Protein AF-A0A924QTJ3-F1 (afdb_monomer_lite)

Radius of gyration: 18.93 Å; chains: 1; bounding box: 35×32×50 Å

Structure (mmCIF, N/CA/C/O backbone):
data_AF-A0A924QTJ3-F1
#
_entry.id   AF-A0A924QTJ3-F1
#
loop_
_atom_site.group_PDB
_atom_site.id
_atom_site.type_symbol
_atom_site.label_atom_id
_atom_site.label_alt_id
_atom_site.label_comp_id
_atom_site.label_asym_id
_atom_site.label_entity_id
_atom_site.label_seq_id
_atom_site.pdbx_PDB_ins_code
_atom_site.Cartn_x
_atom_site.Cartn_y
_atom_site.Cartn_z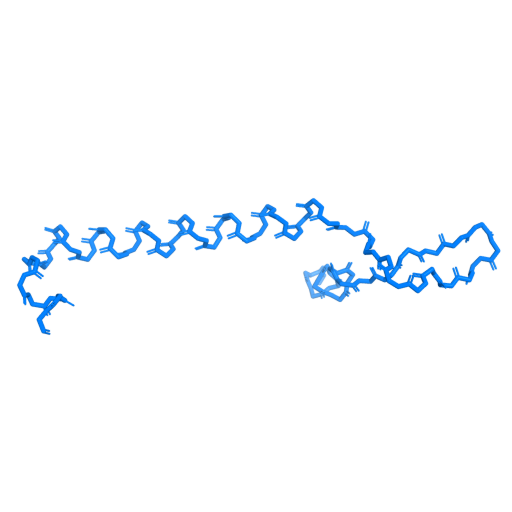
_atom_site.occupancy
_atom_site.B_iso_or_equiv
_atom_site.auth_seq_id
_atom_site.auth_comp_id
_atom_site.auth_asym_id
_atom_site.auth_atom_id
_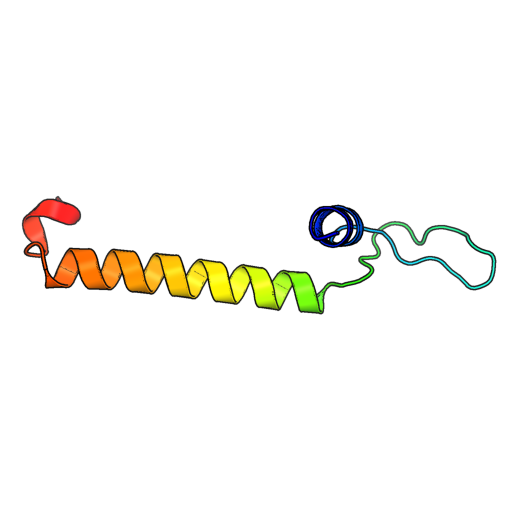atom_site.pdbx_PDB_model_num
ATOM 1 N N . THR A 1 1 ? 11.273 -20.678 -0.475 1.00 51.84 1 THR A N 1
ATOM 2 C CA . THR A 1 1 ? 10.714 -20.245 -1.775 1.00 51.84 1 THR A CA 1
ATOM 3 C C . THR A 1 1 ? 9.873 -18.967 -1.726 1.00 51.84 1 THR A C 1
ATOM 5 O O . THR A 1 1 ? 9.583 -18.466 -2.793 1.00 51.84 1 THR A O 1
ATOM 8 N N . HIS A 1 2 ? 9.582 -18.345 -0.569 1.00 55.91 2 HIS A N 1
ATOM 9 C CA . HIS A 1 2 ? 8.886 -17.034 -0.512 1.00 55.91 2 HIS A CA 1
ATOM 10 C C . HIS A 1 2 ? 9.793 -15.787 -0.430 1.00 55.91 2 HIS A C 1
ATOM 12 O O . HIS A 1 2 ? 9.330 -14.675 -0.652 1.00 55.91 2 HIS A O 1
ATOM 18 N N . MET A 1 3 ? 11.086 -15.941 -0.118 1.00 60.12 3 MET A N 1
ATOM 19 C CA . MET A 1 3 ? 12.023 -14.809 0.009 1.00 60.12 3 MET A CA 1
ATOM 20 C C . MET A 1 3 ? 12.426 -14.209 -1.355 1.00 60.12 3 MET A C 1
ATOM 22 O O . MET A 1 3 ? 12.810 -13.046 -1.427 1.00 60.12 3 MET A O 1
ATOM 26 N N . ASN A 1 4 ? 12.329 -14.986 -2.443 1.00 59.47 4 ASN A N 1
ATOM 27 C CA . ASN A 1 4 ? 12.771 -14.551 -3.774 1.00 59.47 4 ASN A CA 1
ATOM 28 C C . ASN A 1 4 ? 11.890 -13.424 -4.336 1.00 59.47 4 ASN A C 1
ATOM 30 O O . ASN A 1 4 ? 12.396 -12.491 -4.951 1.00 59.47 4 ASN A O 1
ATOM 34 N N . ASP A 1 5 ? 10.590 -13.461 -4.037 1.00 64.19 5 ASP A N 1
ATOM 35 C CA . ASP A 1 5 ? 9.629 -12.461 -4.508 1.00 64.19 5 ASP A CA 1
ATOM 36 C C . ASP A 1 5 ? 9.876 -11.062 -3.927 1.00 64.19 5 ASP A C 1
ATOM 38 O O . ASP A 1 5 ? 9.592 -10.069 -4.594 1.00 64.19 5 ASP A O 1
ATOM 42 N N . TRP A 1 6 ? 10.427 -10.972 -2.710 1.00 66.19 6 TRP A N 1
ATOM 43 C CA . TRP A 1 6 ? 10.796 -9.696 -2.084 1.00 66.19 6 TRP A CA 1
ATOM 44 C C . TRP A 1 6 ? 12.009 -9.053 -2.754 1.00 66.19 6 TRP A C 1
ATOM 46 O O . TRP A 1 6 ? 12.078 -7.831 -2.856 1.00 66.19 6 TRP A O 1
ATOM 56 N N . LYS A 1 7 ? 12.957 -9.865 -3.236 1.00 71.69 7 LYS A N 1
ATOM 57 C CA . LYS A 1 7 ? 14.126 -9.367 -3.968 1.00 71.69 7 LYS A CA 1
ATOM 58 C C . LYS A 1 7 ? 13.716 -8.787 -5.321 1.00 71.69 7 LYS A C 1
ATOM 60 O O . LYS A 1 7 ? 14.115 -7.681 -5.656 1.00 71.69 7 LYS A O 1
ATOM 65 N N . GLU A 1 8 ? 12.837 -9.484 -6.033 1.00 75.38 8 GLU A N 1
ATOM 66 C CA . GLU A 1 8 ? 12.321 -9.055 -7.340 1.00 75.38 8 GLU A CA 1
ATOM 67 C C . GLU A 1 8 ? 11.307 -7.897 -7.262 1.00 75.38 8 GLU A C 1
ATOM 69 O O . GLU A 1 8 ? 10.803 -7.425 -8.285 1.00 75.38 8 GLU A O 1
ATOM 74 N N . PHE A 1 9 ? 10.945 -7.460 -6.054 1.00 75.12 9 PHE A N 1
ATOM 75 C CA . PHE A 1 9 ? 9.895 -6.470 -5.825 1.00 75.12 9 PHE A CA 1
ATOM 76 C C . PHE A 1 9 ? 10.302 -5.062 -6.281 1.00 75.12 9 PHE A C 1
ATOM 78 O O . PHE A 1 9 ? 9.466 -4.303 -6.772 1.00 75.12 9 PHE A O 1
ATOM 85 N N . PHE A 1 10 ? 11.596 -4.750 -6.168 1.00 79.69 10 PHE A N 1
ATOM 86 C CA . PHE A 1 10 ? 12.195 -3.464 -6.540 1.00 79.69 10 PHE A CA 1
ATOM 87 C C . PHE A 1 10 ? 13.217 -3.590 -7.676 1.00 79.69 10 PHE A C 1
ATOM 89 O O . PHE A 1 10 ? 14.025 -2.685 -7.880 1.00 79.69 10 PHE A O 1
ATOM 96 N N . ASP A 1 11 ? 13.194 -4.703 -8.413 1.00 84.00 11 ASP A N 1
ATOM 97 C CA . ASP A 1 11 ? 14.099 -4.892 -9.543 1.00 84.00 11 ASP A CA 1
ATOM 98 C C . ASP A 1 11 ? 13.808 -3.892 -10.667 1.00 84.00 11 ASP A C 1
ATOM 100 O O . ASP A 1 11 ? 12.668 -3.470 -10.894 1.00 84.00 11 ASP A O 1
ATOM 104 N N . MET A 1 12 ? 14.863 -3.532 -11.393 1.00 83.00 12 MET A N 1
ATOM 105 C CA . MET A 1 12 ? 14.774 -2.710 -12.595 1.00 83.00 12 MET A CA 1
ATOM 106 C C . MET A 1 12 ? 14.355 -3.565 -13.794 1.00 83.00 12 MET A C 1
ATOM 108 O O . MET A 1 12 ? 14.669 -4.753 -13.879 1.00 83.00 12 MET A O 1
ATOM 112 N N . LYS A 1 13 ? 13.648 -2.962 -14.754 1.00 81.31 13 LYS A N 1
ATOM 113 C CA . LYS A 1 13 ? 13.381 -3.613 -16.041 1.00 81.31 13 LYS A CA 1
ATOM 114 C C . LYS A 1 13 ? 14.686 -3.775 -16.814 1.00 81.31 13 LYS A C 1
ATOM 116 O O . LYS A 1 13 ? 15.545 -2.895 -16.787 1.00 81.31 13 LYS A O 1
ATOM 121 N N . VAL A 1 14 ? 14.781 -4.867 -17.561 1.00 85.25 14 VAL A N 1
ATOM 122 C CA . VAL A 1 14 ? 15.872 -5.119 -18.506 1.00 85.25 14 VAL A CA 1
ATOM 123 C C . VAL A 1 14 ? 15.363 -5.003 -19.941 1.00 85.25 14 VAL A C 1
ATOM 125 O O . VAL A 1 14 ? 14.210 -5.335 -20.224 1.00 85.25 14 VAL A O 1
ATOM 128 N N . THR A 1 15 ? 16.205 -4.499 -20.843 1.00 82.88 15 THR A N 1
ATOM 129 C CA . THR A 1 15 ? 15.912 -4.444 -22.284 1.00 82.88 15 THR A CA 1
ATOM 130 C C . THR A 1 15 ? 16.235 -5.781 -22.967 1.00 82.88 15 THR A C 1
ATOM 132 O O . THR A 1 15 ? 16.823 -6.669 -22.352 1.00 82.88 15 THR A O 1
ATOM 135 N N . ALA A 1 16 ? 15.906 -5.932 -24.254 1.00 85.31 16 ALA A N 1
ATOM 136 C CA . ALA A 1 16 ? 16.166 -7.163 -25.022 1.00 85.31 16 ALA A CA 1
ATOM 137 C C . ALA A 1 16 ? 17.657 -7.568 -25.086 1.00 85.31 16 ALA A C 1
ATOM 139 O O . ALA A 1 16 ? 17.972 -8.740 -25.261 1.00 85.31 16 ALA A O 1
ATOM 140 N N . ASN A 1 17 ? 18.564 -6.607 -24.884 1.00 86.00 17 ASN A N 1
ATOM 141 C CA . ASN A 1 17 ? 20.016 -6.802 -24.828 1.00 86.00 17 ASN A CA 1
ATOM 142 C C . ASN A 1 17 ? 20.539 -7.035 -23.396 1.00 86.00 17 ASN A C 1
ATOM 144 O O . ASN A 1 17 ? 21.738 -6.960 -23.156 1.00 86.00 17 ASN A O 1
ATOM 148 N N . ASN A 1 18 ? 19.643 -7.292 -22.435 1.00 80.81 18 ASN A N 1
ATOM 149 C CA . ASN A 1 18 ? 19.954 -7.543 -21.026 1.00 80.81 18 ASN A CA 1
ATOM 150 C C . ASN A 1 18 ? 20.595 -6.352 -20.276 1.00 80.81 18 ASN A C 1
ATOM 152 O O . ASN A 1 18 ? 21.229 -6.525 -19.234 1.00 80.81 18 ASN A O 1
ATOM 156 N N . GLU A 1 19 ? 20.400 -5.136 -20.786 1.00 85.38 19 GLU A N 1
ATOM 157 C CA . GLU A 1 19 ? 20.803 -3.890 -20.130 1.00 85.38 19 GLU A CA 1
ATOM 158 C C . GLU A 1 19 ? 19.703 -3.393 -19.183 1.00 85.38 19 GLU A C 1
ATOM 160 O O . GLU A 1 19 ? 18.517 -3.422 -19.524 1.00 85.38 19 GLU A O 1
ATOM 165 N N . SER A 1 20 ? 20.094 -2.920 -17.997 1.00 83.62 20 SER A N 1
ATOM 166 C CA . SER A 1 20 ? 19.168 -2.370 -17.002 1.00 83.62 20 SER A CA 1
ATOM 167 C C . SER A 1 20 ? 18.677 -0.982 -17.412 1.00 83.62 20 SER A C 1
ATOM 169 O O . SER A 1 20 ? 19.474 -0.088 -17.693 1.00 83.62 20 SER A O 1
ATOM 171 N N . ILE A 1 21 ? 17.362 -0.771 -17.381 1.00 84.69 21 ILE A N 1
ATOM 172 C CA . ILE A 1 21 ? 16.746 0.521 -17.683 1.00 84.69 21 ILE A CA 1
ATOM 173 C C . ILE A 1 21 ? 16.732 1.358 -16.399 1.00 84.69 21 ILE A C 1
ATOM 175 O O . ILE A 1 21 ? 15.953 1.099 -15.477 1.00 84.69 21 ILE A O 1
ATOM 179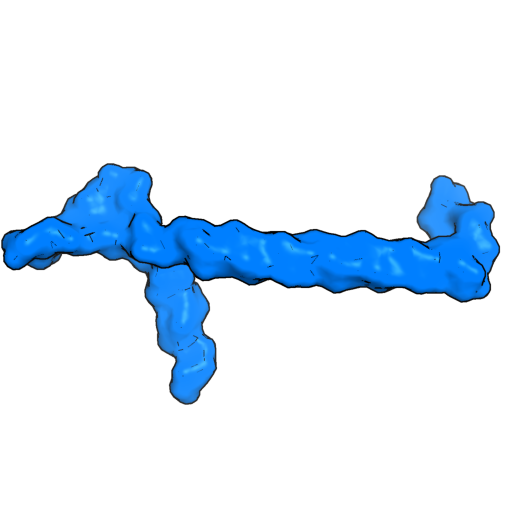 N N . ILE A 1 22 ? 17.601 2.368 -16.336 1.00 84.00 22 ILE A N 1
ATOM 180 C CA . ILE A 1 22 ? 17.732 3.259 -15.176 1.00 84.00 22 ILE A CA 1
ATOM 181 C C . ILE A 1 22 ? 16.394 3.959 -14.901 1.00 84.00 22 ILE A C 1
ATOM 183 O O . ILE A 1 22 ? 15.763 4.501 -15.806 1.00 84.00 22 ILE A O 1
ATOM 187 N N . GLY A 1 23 ? 15.956 3.934 -13.640 1.00 80.44 23 GLY A N 1
ATOM 188 C CA . GLY A 1 23 ? 14.698 4.552 -13.203 1.00 80.44 23 GLY A CA 1
ATOM 189 C C . GLY A 1 23 ? 13.440 3.735 -13.511 1.00 80.44 23 GLY A C 1
ATOM 190 O O . GLY A 1 23 ? 12.332 4.196 -13.243 1.00 80.44 23 GLY A O 1
ATOM 191 N N . SER A 1 24 ? 13.581 2.525 -14.058 1.00 84.00 24 SER A N 1
ATOM 192 C CA . SER A 1 24 ? 12.451 1.623 -14.277 1.00 84.00 24 SER A CA 1
ATOM 193 C C . SER A 1 24 ? 12.193 0.722 -13.068 1.00 84.00 24 SER A C 1
ATOM 195 O O . SER A 1 24 ? 13.106 0.372 -12.326 1.00 84.00 24 SER A O 1
ATOM 197 N N . ILE A 1 25 ? 10.937 0.310 -12.901 1.00 85.06 25 ILE A N 1
ATOM 198 C CA . ILE A 1 25 ? 10.511 -0.672 -11.898 1.00 85.06 25 ILE A CA 1
ATOM 199 C C . ILE A 1 25 ? 9.881 -1.846 -12.640 1.00 85.06 25 ILE A C 1
ATOM 201 O O . ILE A 1 25 ? 9.009 -1.647 -13.491 1.00 85.06 25 ILE A O 1
ATOM 205 N N . LEU A 1 26 ? 10.305 -3.068 -12.322 1.00 84.75 26 LEU A N 1
ATOM 206 C CA . LEU A 1 26 ? 9.845 -4.292 -12.971 1.00 84.75 26 LEU A CA 1
ATOM 207 C C . LEU A 1 26 ? 8.377 -4.598 -12.652 1.00 84.75 26 LEU A C 1
ATOM 209 O O . LEU A 1 26 ? 7.618 -4.946 -13.555 1.00 84.75 26 LEU A O 1
ATOM 213 N N . LYS A 1 27 ? 7.965 -4.439 -11.386 1.00 85.69 27 LYS A N 1
ATOM 214 C CA . LYS A 1 27 ? 6.639 -4.850 -10.888 1.00 85.69 27 LYS A CA 1
ATOM 215 C C . LYS A 1 27 ? 5.895 -3.730 -10.124 1.00 85.69 27 LYS A C 1
ATOM 217 O O . LYS A 1 27 ? 5.524 -3.938 -8.969 1.00 85.69 27 LYS A O 1
ATOM 222 N N . PRO A 1 28 ? 5.616 -2.558 -10.735 1.00 84.50 28 PRO A N 1
ATOM 223 C CA . PRO A 1 28 ? 4.970 -1.433 -10.042 1.00 84.50 28 PRO A CA 1
ATOM 224 C C . PRO A 1 28 ? 3.559 -1.766 -9.528 1.00 84.50 28 PRO A C 1
ATOM 226 O O . PRO A 1 28 ? 3.163 -1.307 -8.461 1.00 84.50 28 PRO A O 1
ATOM 229 N N . GLU A 1 29 ? 2.819 -2.620 -10.239 1.00 87.12 29 GLU A N 1
ATOM 230 C CA . GLU A 1 29 ? 1.493 -3.086 -9.817 1.00 87.12 29 GLU A CA 1
ATOM 231 C C . GLU A 1 29 ? 1.547 -3.875 -8.501 1.00 87.12 29 GLU A C 1
ATOM 233 O O . GLU A 1 29 ? 0.729 -3.659 -7.607 1.00 87.12 29 GLU A O 1
ATOM 238 N N . LYS A 1 30 ? 2.551 -4.750 -8.337 1.00 86.44 30 LYS A N 1
ATOM 239 C CA . LYS A 1 30 ? 2.727 -5.510 -7.093 1.00 86.44 30 LYS A CA 1
ATOM 240 C C . LYS A 1 30 ? 2.998 -4.580 -5.912 1.00 86.44 30 LYS A C 1
ATOM 242 O O . LYS A 1 30 ? 2.445 -4.810 -4.840 1.00 86.44 30 LYS A O 1
ATOM 247 N N . ILE A 1 31 ? 3.772 -3.512 -6.123 1.00 87.62 31 ILE A N 1
ATOM 248 C CA . ILE A 1 31 ? 4.046 -2.500 -5.093 1.00 87.62 31 ILE A CA 1
ATOM 249 C C . ILE A 1 31 ? 2.750 -1.836 -4.631 1.00 87.62 31 ILE A C 1
ATOM 251 O O . ILE A 1 31 ? 2.493 -1.779 -3.429 1.00 87.62 31 ILE A O 1
ATOM 255 N N . ILE A 1 32 ? 1.913 -1.387 -5.569 1.00 90.62 32 ILE A N 1
ATOM 256 C CA . ILE A 1 32 ? 0.628 -0.749 -5.253 1.00 90.62 32 ILE A CA 1
ATOM 257 C C . ILE A 1 32 ? -0.284 -1.722 -4.503 1.00 90.62 32 ILE A C 1
ATOM 259 O O . ILE A 1 32 ? -0.828 -1.363 -3.462 1.00 90.62 32 ILE A O 1
ATOM 263 N N . ASN A 1 33 ? -0.408 -2.964 -4.978 1.00 92.25 33 ASN A N 1
ATOM 264 C CA . ASN A 1 33 ? -1.256 -3.970 -4.340 1.00 92.25 33 ASN A CA 1
ATOM 265 C C . ASN A 1 33 ? -0.806 -4.270 -2.904 1.00 92.25 33 ASN A C 1
ATOM 267 O O . ASN A 1 33 ? -1.627 -4.270 -1.987 1.00 92.25 33 ASN A O 1
ATOM 271 N N . SER A 1 34 ? 0.494 -4.464 -2.672 1.00 90.38 34 SER A N 1
ATOM 272 C CA . SER A 1 34 ? 1.015 -4.690 -1.320 1.00 90.38 34 SER A CA 1
ATOM 273 C C . SER A 1 34 ? 0.862 -3.465 -0.418 1.00 90.38 34 SER A C 1
ATOM 275 O O . SER A 1 34 ? 0.491 -3.620 0.745 1.00 90.38 34 SER A O 1
ATOM 277 N N . ALA A 1 35 ? 1.082 -2.255 -0.940 1.00 92.44 35 ALA A N 1
ATOM 278 C CA . ALA A 1 35 ? 0.869 -1.021 -0.189 1.00 92.44 35 ALA A CA 1
ATOM 279 C C . ALA A 1 35 ? -0.606 -0.844 0.207 1.00 92.44 35 ALA A C 1
ATOM 281 O O . ALA A 1 35 ? -0.897 -0.534 1.360 1.00 92.44 35 ALA A O 1
ATOM 282 N N . LEU A 1 36 ? -1.542 -1.105 -0.712 1.00 96.62 36 LEU A N 1
ATOM 283 C CA . LEU A 1 36 ? -2.979 -1.044 -0.443 1.00 96.62 36 LEU A CA 1
ATOM 284 C C . LEU A 1 36 ? -3.395 -2.037 0.640 1.00 96.62 36 LEU A C 1
ATOM 286 O O . LEU A 1 36 ? -4.085 -1.656 1.583 1.00 96.62 36 LEU A O 1
ATOM 290 N N . ILE A 1 37 ? -2.944 -3.290 0.541 1.00 96.44 37 ILE A N 1
ATOM 291 C CA . ILE A 1 37 ? -3.228 -4.311 1.555 1.00 96.44 37 ILE A CA 1
ATOM 292 C C . ILE A 1 37 ? -2.711 -3.851 2.921 1.00 96.44 37 ILE A C 1
ATOM 294 O O . ILE A 1 37 ? -3.452 -3.922 3.900 1.00 96.44 37 ILE A O 1
ATOM 298 N N . LEU A 1 38 ? -1.481 -3.338 2.996 1.00 95.44 38 LEU A N 1
ATOM 299 C CA . LEU A 1 38 ? -0.908 -2.839 4.246 1.00 95.44 38 LEU A CA 1
ATOM 300 C C . LEU A 1 38 ? -1.728 -1.680 4.832 1.00 95.44 38 LEU A C 1
ATOM 302 O O . LEU A 1 38 ? -2.050 -1.697 6.018 1.00 95.44 38 LEU A O 1
ATOM 306 N N . ILE A 1 39 ? -2.116 -0.704 4.007 1.00 97.81 39 ILE A N 1
ATOM 307 C CA . ILE A 1 39 ? -2.941 0.434 4.436 1.00 97.81 39 ILE A CA 1
ATOM 308 C C . ILE A 1 39 ? -4.290 -0.047 4.974 1.00 97.81 39 ILE A C 1
ATOM 310 O O . ILE A 1 39 ? -4.705 0.391 6.045 1.00 97.81 39 ILE A O 1
ATOM 314 N N . ILE A 1 40 ? -4.954 -0.974 4.278 1.00 98.31 40 ILE A N 1
ATOM 315 C CA . ILE A 1 40 ? -6.232 -1.550 4.719 1.00 98.31 40 ILE A CA 1
ATOM 316 C C . ILE A 1 40 ? -6.081 -2.207 6.093 1.00 98.31 40 ILE A C 1
ATOM 318 O O . ILE A 1 40 ? -6.933 -2.006 6.956 1.00 98.31 40 ILE A O 1
ATOM 322 N N . HIS A 1 41 ? -4.992 -2.943 6.325 1.00 97.44 41 HIS A N 1
ATOM 323 C CA . HIS A 1 41 ? -4.736 -3.563 7.626 1.00 97.44 41 HIS A CA 1
ATOM 324 C C . HIS A 1 41 ? -4.516 -2.522 8.722 1.00 97.44 41 HIS A C 1
ATOM 326 O O . HIS A 1 41 ? -5.102 -2.645 9.794 1.00 97.44 41 HIS A O 1
ATOM 332 N N . ILE A 1 42 ? -3.720 -1.483 8.459 1.00 96.75 42 ILE A N 1
ATOM 333 C CA . ILE A 1 42 ? -3.472 -0.406 9.426 1.00 96.75 42 ILE A CA 1
ATOM 334 C C . ILE A 1 42 ? -4.783 0.297 9.777 1.00 96.75 42 ILE A C 1
ATOM 336 O O . ILE A 1 42 ? -5.120 0.427 10.951 1.00 96.75 42 ILE A O 1
ATOM 340 N N . VAL A 1 43 ? -5.551 0.713 8.768 1.00 97.06 43 VAL A N 1
ATOM 341 C CA . VAL A 1 43 ? -6.831 1.402 8.966 1.00 97.06 43 VAL A CA 1
ATOM 342 C C . VAL A 1 43 ? -7.821 0.502 9.696 1.00 97.06 43 VAL A C 1
ATOM 344 O O . VAL A 1 43 ? -8.449 0.951 10.649 1.00 97.06 43 VAL A O 1
ATOM 347 N N . GLY A 1 44 ? -7.936 -0.767 9.298 1.00 96.69 44 GLY A N 1
ATOM 348 C CA . GLY A 1 44 ? -8.807 -1.740 9.953 1.00 96.69 44 GLY A CA 1
ATOM 349 C C . GLY A 1 44 ? -8.434 -1.956 11.418 1.00 96.69 44 GLY A C 1
ATOM 350 O O . GLY A 1 44 ? -9.309 -1.950 12.280 1.00 96.69 44 GLY A O 1
ATOM 351 N N . PHE A 1 45 ? -7.140 -2.070 11.717 1.00 95.12 45 PHE A N 1
ATOM 352 C CA . PHE A 1 45 ? -6.649 -2.249 13.080 1.00 95.12 45 PHE A CA 1
ATOM 353 C C . PHE A 1 45 ? -6.888 -1.009 13.947 1.00 95.12 45 PHE A C 1
ATOM 355 O O . PHE A 1 45 ? -7.409 -1.124 15.054 1.00 95.12 45 PHE A O 1
ATOM 362 N N . VAL A 1 46 ? -6.580 0.185 13.434 1.00 92.38 46 VAL A N 1
ATOM 363 C CA . VAL A 1 46 ? -6.821 1.453 14.141 1.00 92.38 46 VAL A CA 1
ATOM 364 C C . VAL A 1 46 ? -8.317 1.684 14.351 1.00 92.38 46 VAL A C 1
ATOM 366 O O . VAL A 1 46 ? -8.733 2.053 15.446 1.00 92.38 46 VAL A O 1
ATOM 369 N N . ALA A 1 47 ? -9.148 1.425 13.339 1.00 92.69 47 ALA A N 1
ATOM 370 C CA . ALA A 1 47 ? -10.597 1.537 13.457 1.00 92.69 47 ALA A CA 1
ATOM 371 C C . ALA A 1 47 ? -11.155 0.553 14.494 1.00 92.69 47 ALA A C 1
ATOM 373 O O . ALA A 1 47 ? -11.945 0.955 15.346 1.00 92.69 47 ALA A O 1
ATOM 374 N N . ALA A 1 48 ? -10.714 -0.708 14.472 1.00 93.44 48 ALA A N 1
ATOM 375 C CA . ALA A 1 48 ? -11.102 -1.704 15.466 1.00 93.44 48 ALA A CA 1
ATOM 376 C C . ALA A 1 48 ? -10.679 -1.282 16.880 1.00 93.44 48 ALA A C 1
ATOM 378 O O . ALA A 1 48 ? -11.495 -1.336 17.798 1.00 93.44 48 ALA A O 1
ATOM 379 N N . ALA A 1 49 ? -9.448 -0.793 17.048 1.00 90.31 49 ALA A N 1
ATOM 380 C CA . ALA A 1 49 ? -8.970 -0.273 18.322 1.00 90.31 49 ALA A CA 1
ATOM 381 C C . ALA A 1 49 ? -9.859 0.875 18.823 1.00 90.31 49 ALA A C 1
ATOM 383 O O . ALA A 1 49 ? -10.309 0.827 19.960 1.00 90.31 49 ALA A O 1
ATOM 384 N N . ILE A 1 50 ? -10.187 1.849 17.968 1.00 88.62 50 ILE A N 1
ATOM 385 C CA . ILE A 1 50 ? -11.054 2.994 18.298 1.00 88.62 50 ILE A CA 1
ATOM 386 C C . ILE A 1 50 ? -12.486 2.576 18.677 1.00 88.62 50 ILE A C 1
ATOM 388 O O . ILE A 1 50 ? -13.148 3.256 19.465 1.00 88.62 50 ILE A O 1
ATOM 392 N N . LEU A 1 51 ? -13.005 1.507 18.070 1.00 87.44 51 LEU A N 1
ATOM 393 C CA . LEU A 1 51 ? -14.343 0.995 18.368 1.00 87.44 51 LEU A CA 1
ATOM 394 C C . LEU A 1 51 ? -14.374 0.205 19.681 1.00 87.44 51 LEU A C 1
ATOM 396 O O . LEU A 1 51 ? -15.334 0.331 20.439 1.00 87.44 51 LEU A O 1
ATOM 400 N N . ILE A 1 52 ? -13.340 -0.599 19.945 1.00 88.31 52 ILE A N 1
ATOM 401 C CA . ILE A 1 52 ? -13.244 -1.455 21.136 1.00 88.31 52 ILE A CA 1
ATOM 402 C C . ILE A 1 52 ? -12.853 -0.632 22.365 1.00 88.31 52 ILE A C 1
ATOM 404 O O . ILE A 1 5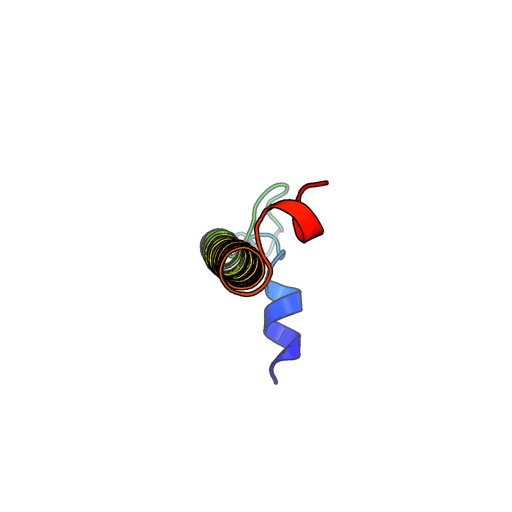2 ? -13.501 -0.709 23.409 1.00 88.31 52 ILE A O 1
ATOM 408 N N . PHE A 1 53 ? -11.805 0.176 22.242 1.00 80.62 53 PHE A N 1
ATOM 409 C CA . PHE A 1 53 ? -11.340 1.076 23.283 1.00 80.62 53 PHE A CA 1
ATOM 410 C C . PHE A 1 53 ? -11.891 2.459 22.958 1.00 80.62 53 PHE A C 1
ATOM 412 O O . PHE A 1 53 ? -11.621 3.010 21.894 1.00 80.62 53 PHE A O 1
ATOM 419 N N . LYS A 1 54 ? -12.732 3.000 23.847 1.00 71.75 54 LYS A N 1
ATOM 420 C CA . LYS A 1 54 ? -13.401 4.297 23.665 1.00 71.75 54 LYS A CA 1
ATOM 421 C C . LYS A 1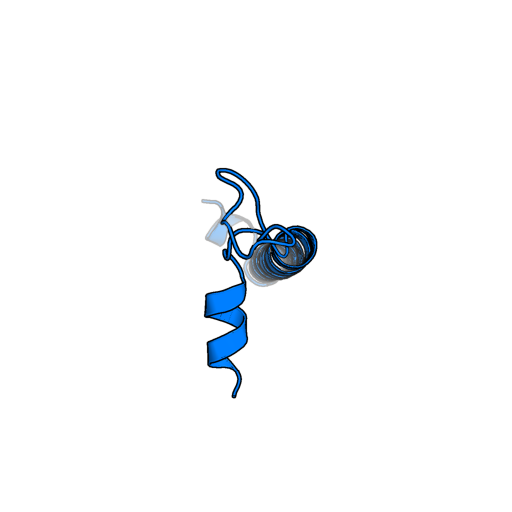 54 ? -12.423 5.322 23.070 1.00 71.75 54 LYS A C 1
ATOM 423 O O . LYS A 1 54 ? -11.352 5.516 23.631 1.00 71.75 54 LYS A O 1
ATOM 428 N N . LYS A 1 55 ? -12.823 6.026 21.995 1.00 63.12 55 LYS A N 1
ATOM 429 C CA . LYS A 1 55 ? -12.032 7.042 21.246 1.00 63.12 55 LYS A CA 1
ATOM 430 C C . LYS A 1 55 ? -11.046 7.873 22.081 1.00 63.12 55 LYS A C 1
ATOM 432 O O . LYS A 1 55 ? -9.973 8.209 21.592 1.00 63.12 55 LYS A O 1
ATOM 437 N N . LYS A 1 56 ? -11.445 8.237 23.303 1.00 58.75 56 LYS A N 1
ATOM 438 C CA . LYS A 1 56 ? -10.697 9.086 24.231 1.00 58.75 56 LYS A CA 1
ATOM 439 C C . LYS A 1 56 ? -9.383 8.474 24.736 1.00 58.75 56 LYS A C 1
ATOM 441 O O . LYS A 1 56 ? -8.485 9.248 25.010 1.00 58.75 56 LYS A O 1
ATOM 446 N N . ASP A 1 57 ? -9.255 7.149 24.812 1.00 62.94 57 ASP A N 1
ATOM 447 C CA . ASP A 1 57 ? -8.035 6.497 25.323 1.00 62.94 57 ASP A CA 1
ATOM 448 C C . ASP A 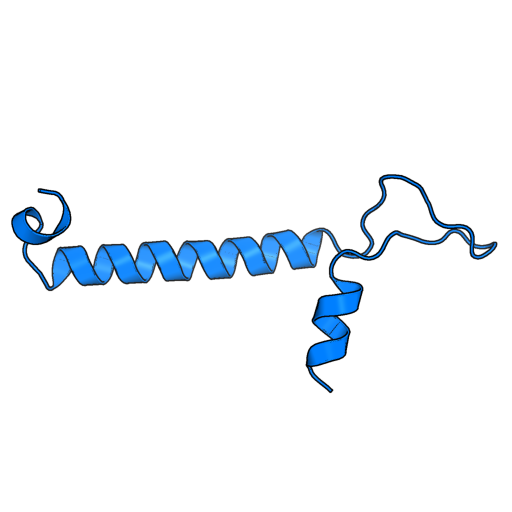1 57 ? -6.957 6.301 24.237 1.00 62.94 57 ASP A C 1
ATOM 450 O O . ASP A 1 57 ? -5.804 6.034 24.555 1.00 62.94 57 ASP A O 1
ATOM 454 N N . ILE A 1 58 ? -7.321 6.424 22.953 1.00 65.81 58 ILE A N 1
ATOM 455 C CA . ILE A 1 58 ? -6.412 6.201 21.808 1.00 65.81 58 ILE A CA 1
ATOM 456 C C . ILE A 1 58 ? -5.994 7.512 21.126 1.00 65.81 58 ILE A C 1
ATOM 458 O O . ILE A 1 58 ? -4.910 7.589 20.556 1.00 65.81 58 ILE A O 1
ATOM 462 N N . LEU A 1 59 ? -6.868 8.524 21.125 1.00 61.34 59 LEU A N 1
ATOM 463 C CA . LEU A 1 59 ? -6.651 9.801 20.427 1.00 61.34 59 LEU A CA 1
ATOM 464 C C . LEU A 1 59 ? -6.225 10.948 21.359 1.00 61.34 59 LEU A C 1
ATOM 466 O O . LEU A 1 59 ? -6.081 12.074 20.880 1.00 61.34 59 LEU A O 1
ATOM 470 N N . SER A 1 60 ? -6.106 10.684 22.664 1.00 55.88 60 SER A N 1
ATOM 471 C CA . SER A 1 60 ? -5.709 11.666 23.679 1.00 55.88 60 SER A CA 1
ATOM 472 C C . SER A 1 60 ? -4.271 11.483 24.128 1.00 55.88 60 SER A C 1
ATOM 474 O O . SER A 1 60 ? -3.775 10.338 24.094 1.00 55.88 60 SER A O 1
#

Secondary structure (DSSP, 8-state):
--SHHHHGGGPPPB-TTS-B-TT--S-HHHHHHHHHHHHHHHHHHHHHHHHHS-GGGT--

Foldseek 3Di:
DPVVCVVLQAAFDADPVRHGDPPHGPCVVVVVVVVVVVVCVVCVVVVVCCVVPPVVVNVD

Sequence (60 aa):
THMNDWKEFFDMKVTANNESIIGSILKPEKIINSALILIIHIVGFVAAAILIFKKKDILS

pLDDT: mean 81.97, std 12.49, range [51.84, 98.31]